Protein AF-A0A9Q3L0Q4-F1 (afdb_monomer_lite)

Radius of gyration: 29.69 Å; chains: 1; bounding box: 46×79×74 Å

Secondary structure (DSSP, 8-state):
-PPPPPP---HHHHHHHHHHHHHHHS----SS----S----SSPPP--GGG-HHHH---HHHHHHHHHHHHTT--HHHHHHHHHHT-SS-----HHHHHHHHHHHHHHHTTT--HHHHHHHHHHHTT-EEEEEE-TT--EEEEEEE-HHHHHHHHH-S-------------

Foldseek 3Di:
DDDDDDDDDDPVVVVVVVVVVCVVPPDPDPPDDPPPPDPDDPDPDDPPPVVDVVLADDDPVLLVQLLVCVVVVHDLVVSVVVVVVPDPDPSDYDSVSSVVSSVVSVCVVCVNDDPVVVVVVVCVVQVWDKDFDADPVGDTPDIDIDRPVVVVVVVVDPDDDDDDPDDDDDD

Sequence (171 aa):
MPTKAPPKQSPQESLTVLLDFISENMPRVPLGLLKSKNLEHSHDATENIMAHPDFRKFNEQETSQIAQMSESLLMPRQIQAQLCSQRESERPLILQDIYNQVKKIKKDKLQGRKPIAALIDTLKEENFVWSSARDPEGHITSLFFTHPLAIKLFNGFHHFILMDCTYETNK

Organism: NCBI:txid1389203

Structure (mmCIF, N/CA/C/O backbone):
data_AF-A0A9Q3L0Q4-F1
#
_entry.id   AF-A0A9Q3L0Q4-F1
#
loop_
_atom_site.group_PDB
_atom_site.id
_atom_site.type_symbol
_atom_site.label_atom_id
_atom_site.label_alt_id
_atom_site.label_comp_id
_atom_site.label_asym_id
_atom_site.label_entity_id
_atom_site.label_seq_id
_atom_site.pdbx_PDB_ins_code
_atom_site.Cartn_x
_atom_site.Cartn_y
_atom_site.Cartn_z
_atom_site.occupancy
_atom_site.B_iso_or_equiv
_atom_site.auth_seq_id
_atom_site.auth_comp_id
_atom_site.auth_asym_id
_atom_site.auth_atom_id
_atom_site.pdbx_PDB_model_num
ATOM 1 N N . MET A 1 1 ? 8.393 -59.510 4.241 1.00 45.28 1 MET A N 1
ATOM 2 C CA . MET A 1 1 ? 6.946 -59.377 4.516 1.00 45.28 1 MET A CA 1
ATOM 3 C C . MET A 1 1 ? 6.724 -58.036 5.197 1.00 45.28 1 MET A C 1
ATOM 5 O O . MET A 1 1 ? 7.307 -57.854 6.257 1.00 45.28 1 MET A O 1
ATOM 9 N N . PRO A 1 2 ? 6.015 -57.065 4.599 1.00 38.56 2 PRO A N 1
ATOM 10 C CA . PRO A 1 2 ? 5.822 -55.769 5.239 1.00 38.56 2 PRO A CA 1
ATOM 11 C C . PRO A 1 2 ? 4.702 -55.839 6.288 1.00 38.56 2 PRO A C 1
ATOM 13 O O . PRO A 1 2 ? 3.563 -56.200 5.994 1.00 38.56 2 PRO A O 1
ATOM 16 N N . THR A 1 3 ? 5.076 -55.518 7.523 1.00 44.62 3 THR A N 1
ATOM 17 C CA . THR A 1 3 ? 4.263 -55.507 8.739 1.00 44.62 3 THR A CA 1
ATOM 18 C C . THR A 1 3 ? 3.194 -54.417 8.655 1.00 44.62 3 THR A C 1
ATOM 20 O O . THR A 1 3 ? 3.498 -53.238 8.483 1.00 44.62 3 THR A O 1
ATOM 23 N N . LYS A 1 4 ? 1.924 -54.818 8.753 1.00 45.44 4 LYS A N 1
ATOM 24 C CA . LYS A 1 4 ? 0.756 -53.929 8.739 1.00 45.44 4 LYS A CA 1
ATOM 25 C C . LYS A 1 4 ? 0.768 -53.084 10.023 1.00 45.44 4 LYS A C 1
ATOM 27 O O . LYS A 1 4 ? 0.815 -53.646 11.114 1.00 45.44 4 LYS A O 1
ATOM 32 N N . ALA A 1 5 ? 0.766 -51.757 9.896 1.00 42.56 5 ALA A N 1
ATOM 33 C CA . ALA A 1 5 ? 0.711 -50.840 11.037 1.00 42.56 5 ALA A CA 1
ATOM 34 C C . ALA A 1 5 ? -0.564 -51.075 11.880 1.00 42.56 5 ALA A C 1
ATOM 36 O O . ALA A 1 5 ? -1.609 -51.397 11.301 1.00 42.56 5 ALA A O 1
ATOM 37 N N . PRO A 1 6 ? -0.505 -50.926 13.219 1.00 51.19 6 PRO A N 1
ATOM 38 C CA . PRO A 1 6 ? -1.665 -51.129 14.079 1.00 51.19 6 PRO A CA 1
ATOM 39 C C . PRO A 1 6 ? -2.744 -50.065 13.808 1.00 51.19 6 PRO A C 1
ATOM 41 O O . PRO A 1 6 ? -2.420 -48.936 13.418 1.00 51.19 6 PRO A O 1
ATOM 44 N N . PRO A 1 7 ? -4.032 -50.411 13.982 1.00 44.97 7 PRO A N 1
ATOM 45 C CA . PRO A 1 7 ? -5.137 -49.508 13.692 1.00 44.97 7 PRO A CA 1
ATOM 46 C C . PRO A 1 7 ? -5.087 -48.291 14.623 1.00 44.97 7 PRO A C 1
ATOM 48 O O . PRO A 1 7 ? -4.937 -48.428 15.836 1.00 44.97 7 PRO A O 1
ATOM 51 N N . LYS A 1 8 ? -5.216 -47.089 14.049 1.00 47.12 8 LYS A N 1
ATOM 52 C CA . LYS A 1 8 ? -5.388 -45.850 14.815 1.00 47.12 8 LYS A CA 1
ATOM 53 C C . LYS A 1 8 ? -6.722 -45.931 15.560 1.00 47.12 8 LYS A C 1
ATOM 55 O O . LYS A 1 8 ? -7.769 -45.937 14.917 1.00 47.12 8 LYS A O 1
ATOM 60 N N . GLN A 1 9 ? -6.661 -46.011 16.888 1.00 51.25 9 GLN A N 1
ATOM 61 C CA . GLN A 1 9 ? -7.832 -45.896 17.759 1.00 51.25 9 GLN A CA 1
ATOM 62 C C . GLN A 1 9 ? -8.522 -44.554 17.521 1.00 51.25 9 GLN A C 1
ATOM 64 O O . GLN A 1 9 ? -7.870 -43.539 17.248 1.00 51.25 9 GLN A O 1
ATOM 69 N N . SER A 1 10 ? -9.853 -44.572 17.543 1.00 46.28 10 SER A N 1
ATOM 70 C CA . SER A 1 10 ? -10.642 -43.405 17.170 1.00 46.28 10 SER A CA 1
ATOM 71 C C . SER A 1 10 ? -10.527 -42.313 18.249 1.00 46.28 10 SER A C 1
ATOM 73 O O . SER A 1 10 ? -10.437 -42.632 19.436 1.00 46.28 10 SER A O 1
ATOM 75 N N . PRO A 1 11 ? -10.574 -41.015 17.891 1.00 45.69 11 PRO A N 1
ATOM 76 C CA . PRO A 1 11 ? -10.494 -39.916 18.861 1.00 45.69 11 PRO A CA 1
ATOM 77 C C . PRO A 1 11 ? -11.569 -39.969 19.958 1.00 45.69 11 PRO A C 1
ATOM 79 O O . PRO A 1 11 ? -11.392 -39.379 21.019 1.00 45.69 11 PRO A O 1
ATOM 82 N N . GLN A 1 12 ? -12.678 -40.671 19.707 1.00 48.28 12 GLN A N 1
ATOM 83 C CA . GLN A 1 12 ? -13.793 -40.796 20.641 1.00 48.28 12 GLN A CA 1
ATOM 84 C C . GLN A 1 12 ? -13.466 -41.739 21.805 1.00 48.28 12 GLN A C 1
ATOM 86 O O . GLN A 1 12 ? -13.776 -41.408 22.944 1.00 48.28 12 GLN A O 1
ATOM 91 N N . GLU A 1 13 ? -12.751 -42.841 21.556 1.00 50.12 13 GLU A N 1
ATOM 92 C CA . GLU A 1 13 ? -12.347 -43.795 22.604 1.00 50.12 13 GLU A CA 1
ATOM 93 C C . GLU A 1 13 ? -11.344 -43.166 23.585 1.00 50.12 13 GLU A C 1
ATOM 95 O O . GLU A 1 13 ? -11.389 -43.422 24.786 1.00 50.12 13 GLU A O 1
ATOM 100 N N . SER A 1 14 ? -10.488 -42.262 23.095 1.00 53.09 14 SER A N 1
ATOM 101 C CA . SER A 1 14 ? -9.520 -41.537 23.925 1.00 53.09 14 SER A CA 1
ATOM 102 C C . SER A 1 14 ? -10.166 -40.481 24.831 1.00 53.09 14 SER A C 1
ATOM 104 O O . SER A 1 14 ? -9.590 -40.139 25.863 1.00 53.09 14 SER A O 1
ATOM 106 N N . LEU A 1 15 ? -11.341 -39.958 24.461 1.00 47.53 15 LEU A N 1
ATOM 107 C CA . LEU A 1 15 ? -12.099 -39.002 25.273 1.00 47.53 15 LEU A CA 1
ATOM 108 C C . LEU A 1 15 ? -12.899 -39.707 26.367 1.00 47.53 15 LEU A C 1
ATOM 110 O O . LEU A 1 15 ? -12.976 -39.185 27.475 1.00 47.53 15 LEU A O 1
ATOM 114 N N . THR A 1 16 ? -13.445 -40.893 26.088 1.00 53.75 16 THR A N 1
ATOM 115 C CA . THR A 1 16 ? -14.189 -41.684 27.080 1.00 53.75 16 THR A CA 1
ATOM 116 C C . THR A 1 16 ? -13.289 -42.101 28.240 1.00 53.75 16 THR A C 1
ATOM 118 O O . THR A 1 16 ? -13.625 -41.843 29.387 1.00 53.75 16 THR A O 1
ATOM 121 N N . VAL A 1 17 ? -12.083 -42.601 27.952 1.00 55.72 17 VAL A N 1
ATOM 122 C CA . VAL A 1 17 ? -11.109 -42.988 28.992 1.00 55.72 17 VAL A CA 1
ATOM 123 C C . VAL A 1 17 ? -10.660 -41.786 29.836 1.00 55.72 17 VAL A C 1
ATOM 125 O O . VAL A 1 17 ? -10.472 -41.906 31.046 1.00 55.72 17 VAL A O 1
ATOM 128 N N . LEU A 1 18 ? -10.518 -40.607 29.219 1.00 47.94 18 LEU A N 1
ATOM 129 C CA . LEU A 1 18 ? -10.160 -39.375 29.924 1.00 47.94 18 LEU A CA 1
ATOM 130 C C . LEU A 1 18 ? -11.309 -38.880 30.820 1.00 47.94 18 LEU A C 1
ATOM 132 O O . LEU A 1 18 ? -11.068 -38.428 31.937 1.00 47.94 18 LEU A O 1
ATOM 136 N N . LEU A 1 19 ? -12.554 -38.987 30.348 1.00 52.97 19 LEU A N 1
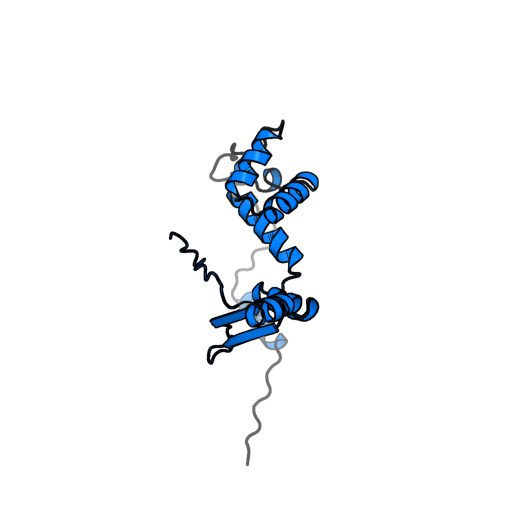ATOM 137 C CA . LEU A 1 19 ? -13.759 -38.628 31.100 1.00 52.97 19 LEU A CA 1
ATOM 138 C C . LEU A 1 19 ? -14.009 -39.583 32.274 1.00 52.97 19 LEU A C 1
ATOM 140 O O . LEU A 1 19 ? -14.359 -39.114 33.357 1.00 52.97 19 LEU A O 1
ATOM 144 N N . ASP A 1 20 ? -13.761 -40.881 32.096 1.00 57.22 20 ASP A N 1
ATOM 145 C CA . ASP A 1 20 ? -13.887 -41.888 33.153 1.00 57.22 20 ASP A CA 1
ATOM 146 C C . ASP A 1 20 ? -12.823 -41.675 34.246 1.00 57.22 20 ASP A C 1
ATOM 148 O O . ASP A 1 20 ? -13.152 -41.635 35.433 1.00 57.22 20 ASP A O 1
ATOM 152 N N . PHE A 1 21 ? -11.571 -41.386 33.862 1.00 59.12 21 PHE A N 1
ATOM 153 C CA . PHE A 1 21 ? -10.494 -41.045 34.802 1.00 59.12 21 PHE A CA 1
ATOM 154 C C . PHE A 1 21 ? -10.792 -39.770 35.611 1.00 59.12 21 PHE A C 1
ATOM 156 O O . PHE A 1 21 ? -10.532 -39.719 36.817 1.00 59.12 21 PHE A O 1
ATOM 163 N N . ILE A 1 22 ? -11.363 -38.748 34.962 1.00 54.16 22 ILE A N 1
ATOM 164 C CA . ILE A 1 22 ? -11.791 -37.496 35.605 1.00 54.16 22 ILE A CA 1
ATOM 165 C C . ILE A 1 22 ? -12.991 -37.743 36.534 1.00 54.16 22 ILE A C 1
ATOM 167 O O . ILE A 1 22 ? -13.039 -37.172 37.622 1.00 54.16 22 ILE A O 1
ATOM 171 N N . SER A 1 23 ? -13.932 -38.609 36.145 1.00 57.41 23 SER A N 1
ATOM 172 C CA . SER A 1 23 ? -15.112 -38.981 36.942 1.00 57.41 23 SER A CA 1
ATOM 173 C C . SER A 1 23 ? -14.753 -39.750 38.220 1.00 57.41 23 SER A C 1
ATOM 175 O O . SER A 1 23 ? -15.401 -39.558 39.252 1.00 57.41 23 SER A O 1
ATOM 177 N N . GLU A 1 24 ? -13.726 -40.600 38.169 1.00 61.28 24 GLU A N 1
ATOM 178 C CA . GLU A 1 24 ? -13.287 -41.401 39.318 1.00 61.28 24 GLU A CA 1
ATOM 179 C C . GLU A 1 24 ? -12.370 -40.636 40.285 1.00 61.28 24 GLU A C 1
ATOM 181 O O . GLU A 1 24 ? -12.401 -40.909 41.484 1.00 61.28 24 GLU A O 1
ATOM 186 N N . ASN A 1 25 ? -11.584 -39.663 39.801 1.00 58.50 25 ASN A N 1
ATOM 187 C CA . ASN A 1 25 ? -10.533 -39.014 40.602 1.00 58.50 25 ASN A CA 1
ATOM 188 C C . ASN A 1 25 ? -10.789 -37.542 40.965 1.00 58.50 25 ASN A C 1
ATOM 190 O O . ASN A 1 25 ? -10.020 -36.972 41.741 1.00 58.50 25 ASN A O 1
ATOM 194 N N . MET A 1 26 ? -11.851 -36.907 40.456 1.00 46.22 26 MET A N 1
ATOM 195 C CA . MET A 1 26 ? -12.245 -35.565 40.902 1.00 46.22 26 MET A CA 1
ATOM 196 C C . MET A 1 26 ? -13.333 -35.653 41.978 1.00 46.22 26 MET A C 1
ATOM 198 O O . MET A 1 26 ? -14.336 -36.346 41.785 1.00 46.22 26 MET A O 1
ATOM 202 N N . PRO A 1 27 ? -13.204 -34.928 43.106 1.00 52.22 27 PRO A N 1
ATOM 203 C CA . PRO A 1 27 ? -14.278 -34.849 44.084 1.00 52.22 27 PRO A CA 1
ATOM 204 C C . PRO A 1 27 ? -15.523 -34.279 43.398 1.00 52.22 27 PRO A C 1
ATOM 206 O O . PRO A 1 27 ? -15.481 -33.190 42.824 1.00 52.22 27 PRO A O 1
ATOM 209 N N . ARG A 1 28 ? -16.633 -35.028 43.434 1.00 54.06 28 ARG A N 1
ATOM 210 C CA . ARG A 1 28 ? -17.923 -34.595 42.883 1.00 54.06 28 ARG A CA 1
ATOM 211 C C . ARG A 1 28 ? -18.377 -33.329 43.604 1.00 54.06 28 ARG A C 1
ATOM 213 O O . ARG A 1 28 ? -18.950 -33.395 44.689 1.00 54.06 28 ARG A O 1
ATOM 220 N N . VAL A 1 29 ? -18.120 -32.175 42.999 1.00 52.34 29 VAL A N 1
ATOM 221 C CA . VAL A 1 29 ? -18.680 -30.904 43.452 1.00 52.34 29 VAL A CA 1
ATOM 222 C C . VAL A 1 29 ? -20.134 -30.875 42.970 1.00 52.34 29 VAL A C 1
ATOM 224 O O . VAL A 1 29 ? -20.361 -30.998 41.765 1.00 52.34 29 VAL A O 1
ATOM 227 N N . PRO A 1 30 ? -21.139 -30.789 43.858 1.00 44.16 30 PRO A N 1
ATOM 228 C CA . PRO A 1 30 ? -22.529 -30.735 43.427 1.00 44.16 30 PRO A CA 1
ATOM 229 C C . PRO A 1 30 ? -22.753 -29.519 42.517 1.00 44.16 30 PRO A C 1
ATOM 231 O O . PRO A 1 30 ? -22.221 -28.440 42.770 1.00 44.16 30 PRO A O 1
ATOM 234 N N . LEU A 1 31 ? -23.567 -29.701 41.471 1.00 50.81 31 LEU A N 1
ATOM 235 C CA . LEU A 1 31 ? -24.031 -28.692 40.502 1.00 50.81 31 LEU A CA 1
ATOM 236 C C . LEU A 1 31 ? -24.978 -27.652 41.150 1.00 50.81 31 LEU A C 1
ATOM 238 O O . LEU A 1 31 ? -26.042 -27.328 40.632 1.00 50.81 31 LEU A O 1
ATOM 242 N N . GLY A 1 32 ? -24.609 -27.144 42.325 1.00 45.97 32 GLY A N 1
ATOM 243 C CA . GLY A 1 32 ? -25.369 -26.197 43.125 1.00 45.97 32 GLY A CA 1
ATOM 244 C C . GLY A 1 32 ? -24.518 -24.980 43.463 1.00 45.97 32 GLY A C 1
ATOM 245 O O . GLY A 1 32 ? -23.598 -25.073 44.266 1.00 45.97 32 GLY A O 1
ATOM 246 N N . LEU A 1 33 ? -24.874 -23.846 42.857 1.00 48.56 33 LEU A N 1
ATOM 247 C CA . LEU A 1 33 ? -24.377 -22.495 43.131 1.00 48.56 33 LEU A CA 1
ATOM 248 C C . LEU A 1 33 ? -22.847 -22.327 43.167 1.00 48.56 33 LEU A C 1
ATOM 250 O O . LEU A 1 33 ? -22.212 -22.387 44.219 1.00 48.56 33 LEU A O 1
ATOM 254 N N . LEU A 1 34 ? -22.286 -21.871 42.043 1.00 48.50 34 LEU A N 1
ATOM 255 C CA . LEU A 1 34 ? -21.144 -20.957 42.094 1.00 48.50 34 LEU A CA 1
ATOM 256 C C . LEU A 1 34 ? -21.612 -19.655 42.765 1.00 48.50 34 LEU A C 1
ATOM 258 O O . LEU A 1 34 ? -21.993 -18.694 42.102 1.00 48.50 34 LEU A O 1
ATOM 262 N N . LYS A 1 35 ? -21.631 -19.619 44.100 1.00 49.75 35 LYS A N 1
ATOM 263 C CA . LYS A 1 35 ? -21.634 -18.348 44.826 1.00 49.75 35 LYS A CA 1
ATOM 264 C C . LYS A 1 35 ? -20.256 -17.742 44.614 1.00 49.75 35 LYS A C 1
ATOM 266 O O . LYS A 1 35 ? -19.277 -18.267 45.146 1.00 49.75 35 LYS A O 1
ATOM 271 N N . SER A 1 36 ? -20.171 -16.666 43.831 1.00 50.28 36 SER A N 1
ATOM 272 C CA . SER A 1 36 ? -18.939 -15.886 43.793 1.00 50.28 36 SER A CA 1
ATOM 273 C C . SER A 1 36 ? -18.653 -15.438 45.230 1.00 50.28 36 SER A C 1
ATOM 275 O O . SER A 1 36 ? -19.497 -14.858 45.921 1.00 50.28 36 SER A O 1
ATOM 277 N N . LYS A 1 37 ? -17.489 -15.832 45.744 1.00 49.28 37 LYS A N 1
ATOM 278 C CA . LYS A 1 37 ? -17.023 -15.402 47.056 1.00 49.28 37 LYS A CA 1
ATOM 279 C C . LYS A 1 37 ? -16.435 -14.017 46.825 1.00 49.28 37 LYS A C 1
ATOM 281 O O . LYS A 1 37 ? -15.277 -13.889 46.455 1.00 49.28 37 LYS A O 1
ATOM 286 N N . ASN A 1 38 ? -17.298 -13.025 46.998 1.00 51.66 38 ASN A N 1
ATOM 287 C CA . ASN A 1 38 ? -17.073 -11.612 46.736 1.00 51.66 38 ASN A CA 1
ATOM 288 C C . ASN A 1 38 ? -17.159 -11.220 45.242 1.00 51.66 38 ASN A C 1
ATOM 290 O O . ASN A 1 38 ? -16.386 -11.678 44.406 1.00 51.66 38 ASN A O 1
ATOM 294 N N . LEU A 1 39 ? -18.162 -10.399 44.910 1.00 53.62 39 LEU A N 1
ATOM 295 C CA . LEU A 1 39 ? -18.318 -9.700 43.621 1.00 53.62 39 LEU A CA 1
ATOM 296 C C . LEU A 1 39 ? -17.605 -8.338 43.634 1.00 53.62 39 LEU A C 1
ATOM 298 O O . LEU A 1 39 ? -17.704 -7.582 42.672 1.00 53.62 39 LEU A O 1
ATOM 302 N N . GLU A 1 40 ? -16.909 -8.011 44.721 1.00 57.22 40 GLU A N 1
ATOM 303 C CA . GLU A 1 40 ? -16.130 -6.788 44.822 1.00 57.22 40 GLU A CA 1
ATOM 304 C C . GLU A 1 40 ? -14.898 -6.906 43.927 1.00 57.22 40 GLU A C 1
ATOM 306 O O . GLU A 1 40 ? -13.990 -7.712 44.150 1.00 57.22 40 GLU A O 1
ATOM 311 N N . HIS A 1 41 ? -14.895 -6.106 42.865 1.00 56.78 41 HIS A N 1
ATOM 312 C CA . HIS A 1 41 ? -13.714 -5.867 42.061 1.00 56.78 41 HIS A CA 1
ATOM 313 C C . HIS A 1 41 ? -12.567 -5.434 42.990 1.00 56.78 41 HIS A C 1
ATOM 315 O O . HIS A 1 41 ? -12.742 -4.539 43.807 1.00 56.78 41 HIS A O 1
ATOM 321 N N . SER A 1 42 ? -11.373 -6.029 42.869 1.00 64.50 42 SER A N 1
ATOM 322 C CA . SER A 1 42 ? -10.192 -5.641 43.676 1.00 64.50 42 SER A CA 1
ATOM 323 C C . SER A 1 42 ? -9.615 -4.260 43.312 1.00 64.50 42 SER A C 1
ATOM 325 O O . SER A 1 42 ? -8.460 -3.967 43.601 1.00 64.50 42 SER A O 1
ATOM 327 N N . HIS A 1 43 ? -10.403 -3.439 42.626 1.00 65.44 43 HIS A N 1
ATOM 328 C CA . HIS A 1 43 ? -10.112 -2.078 42.213 1.00 65.44 43 HIS A CA 1
ATOM 329 C C . HIS A 1 43 ? -11.445 -1.349 42.050 1.00 65.44 43 HIS A C 1
ATOM 331 O O . HIS A 1 43 ? -12.451 -1.967 41.682 1.00 65.44 43 HIS A O 1
ATOM 337 N N . ASP A 1 44 ? -11.435 -0.047 42.299 1.00 69.31 44 ASP A N 1
ATOM 338 C CA . ASP A 1 44 ? -12.584 0.800 42.024 1.00 69.31 44 ASP A CA 1
ATOM 339 C C . ASP A 1 44 ? -12.901 0.817 40.523 1.00 69.31 44 ASP A C 1
ATOM 341 O O . ASP A 1 44 ? -12.039 0.565 39.669 1.00 69.31 44 ASP A O 1
ATOM 345 N N . ALA A 1 45 ? -14.160 1.122 40.196 1.00 69.88 45 ALA A N 1
ATOM 346 C CA . ALA A 1 45 ? -14.562 1.341 38.816 1.00 69.88 45 ALA A CA 1
ATOM 347 C C . ALA A 1 45 ? -13.654 2.406 38.187 1.00 69.88 45 ALA A C 1
ATOM 349 O O . ALA A 1 45 ? -13.420 3.470 38.755 1.00 69.88 45 ALA A O 1
ATOM 350 N N . THR A 1 46 ? -13.117 2.106 37.007 1.00 68.31 46 THR A N 1
ATOM 351 C CA . THR A 1 46 ? -12.210 3.029 36.330 1.00 68.31 46 THR A CA 1
ATOM 352 C C . THR A 1 46 ? -12.986 4.259 35.863 1.00 68.31 46 THR A C 1
ATOM 354 O O . THR A 1 46 ? -13.836 4.163 34.986 1.00 68.31 46 THR A O 1
ATOM 357 N N . GLU A 1 47 ? -12.654 5.431 36.404 1.00 73.00 47 GLU A N 1
ATOM 358 C CA . GLU A 1 47 ? -13.225 6.715 35.961 1.00 73.00 47 GLU A CA 1
ATOM 359 C C . GLU A 1 47 ? -12.702 7.142 34.579 1.00 73.00 47 GLU A C 1
ATOM 361 O O . GLU A 1 47 ? -13.264 8.006 33.905 1.00 73.00 47 GLU A O 1
ATOM 366 N N . ASN A 1 48 ? -11.612 6.521 34.125 1.00 72.94 48 ASN A N 1
ATOM 367 C CA . ASN A 1 48 ? -11.016 6.810 32.835 1.00 72.94 48 ASN A CA 1
ATOM 368 C C . ASN A 1 48 ? -11.828 6.189 31.687 1.00 72.94 48 ASN A C 1
ATOM 370 O O . ASN A 1 48 ? -11.618 5.038 31.297 1.00 72.94 48 ASN A O 1
ATOM 374 N N . ILE A 1 49 ? -12.682 7.003 31.069 1.00 73.25 49 ILE A N 1
ATOM 375 C CA . ILE A 1 49 ? -13.482 6.658 29.882 1.00 73.25 49 ILE A CA 1
ATOM 376 C C . ILE A 1 49 ? -12.594 6.125 28.732 1.00 73.25 49 ILE A C 1
ATOM 378 O O . ILE A 1 49 ? -13.035 5.289 27.943 1.00 73.25 49 ILE A O 1
ATOM 382 N N . MET A 1 50 ? -11.310 6.518 28.665 1.00 71.94 50 MET A N 1
ATOM 383 C CA . MET A 1 50 ? -10.354 6.006 27.670 1.00 71.94 50 MET A CA 1
ATOM 384 C C . MET A 1 50 ? -10.022 4.523 27.831 1.00 71.94 50 MET A C 1
ATOM 386 O O . MET A 1 50 ? -9.559 3.907 26.872 1.00 71.94 50 MET A O 1
ATOM 390 N N . ALA A 1 51 ? -10.180 3.945 29.021 1.00 74.12 51 ALA A N 1
ATOM 391 C CA . ALA A 1 51 ? -9.875 2.536 29.254 1.00 74.12 51 ALA A CA 1
ATOM 392 C C . ALA A 1 51 ? -10.892 1.612 28.565 1.00 74.12 51 ALA A C 1
ATOM 394 O O . ALA A 1 51 ? -10.583 0.456 28.275 1.00 74.12 51 ALA A O 1
ATOM 395 N N . HIS A 1 52 ? -12.078 2.134 28.245 1.00 78.62 52 HIS A N 1
ATOM 396 C CA . HIS A 1 52 ? -13.191 1.374 27.699 1.00 78.62 52 HIS A CA 1
ATOM 397 C C . HIS A 1 52 ? -13.209 1.421 26.157 1.00 78.62 52 HIS A C 1
ATOM 399 O O . HIS A 1 52 ? -13.462 2.474 25.566 1.00 78.62 52 HIS A O 1
ATOM 405 N N . PRO A 1 53 ? -12.986 0.284 25.460 1.00 75.81 53 PRO A N 1
ATOM 406 C CA . PRO A 1 53 ? -12.934 0.241 23.996 1.00 75.81 53 PRO A CA 1
ATOM 407 C C . PRO A 1 53 ? -14.210 0.723 23.304 1.00 75.81 53 PRO A C 1
ATOM 409 O O . PRO A 1 53 ? -14.133 1.264 22.203 1.00 75.81 53 PRO A O 1
ATOM 412 N N . ASP A 1 54 ? -15.370 0.553 23.937 1.00 80.00 54 ASP A N 1
ATOM 413 C CA . ASP A 1 54 ? -16.655 0.954 23.364 1.00 80.00 54 ASP A CA 1
ATOM 414 C C . ASP A 1 54 ? -16.752 2.464 23.133 1.00 80.00 54 ASP A C 1
ATOM 416 O O . ASP A 1 54 ? -17.253 2.885 22.093 1.00 80.00 54 ASP A O 1
ATOM 420 N N . PHE A 1 55 ? -16.156 3.272 24.014 1.00 77.06 55 PHE A N 1
ATOM 421 C CA . PHE A 1 55 ? -16.083 4.726 23.850 1.00 77.06 55 PHE A CA 1
ATOM 422 C C . PHE A 1 55 ? -14.986 5.162 22.865 1.00 77.06 55 PHE A C 1
ATOM 424 O O . PHE A 1 55 ? -14.939 6.323 22.457 1.00 77.06 55 PHE A O 1
ATOM 431 N N . ARG A 1 56 ? -14.116 4.238 22.431 1.00 80.88 56 ARG A N 1
ATOM 432 C CA . ARG A 1 56 ? -13.011 4.497 21.491 1.00 80.88 56 ARG A CA 1
ATOM 433 C C . ARG A 1 56 ? -13.311 4.099 20.040 1.00 80.88 56 ARG A C 1
ATOM 435 O O . ARG A 1 56 ? -12.557 4.482 19.147 1.00 80.88 56 ARG A O 1
ATOM 442 N N . LYS A 1 57 ? -14.459 3.482 19.752 1.00 85.06 57 LYS A N 1
ATOM 443 C CA . LYS A 1 57 ? -14.882 3.136 18.380 1.00 85.06 57 LYS A CA 1
ATOM 444 C C . LYS A 1 57 ? -15.096 4.367 17.490 1.00 85.06 57 LYS A C 1
ATOM 446 O O . LYS A 1 57 ? -15.657 5.367 17.923 1.00 85.06 57 LYS A O 1
ATOM 451 N N . PHE A 1 58 ? -14.664 4.277 16.234 1.00 89.06 58 PHE A N 1
ATOM 452 C CA . PHE A 1 58 ? -14.974 5.273 15.207 1.00 89.06 58 PHE A CA 1
ATOM 453 C C . PHE A 1 58 ? -16.356 4.997 14.616 1.00 89.06 58 PHE A C 1
ATOM 455 O O . PHE A 1 58 ? -16.693 3.840 14.355 1.00 89.06 58 PHE A O 1
ATOM 462 N N . ASN A 1 59 ? -17.137 6.050 14.382 1.00 89.31 59 ASN A N 1
ATOM 463 C CA . ASN A 1 59 ? -18.360 5.941 13.587 1.00 89.31 59 ASN A CA 1
ATOM 464 C C . ASN A 1 59 ? -18.026 5.835 12.081 1.00 89.31 59 ASN A C 1
ATOM 466 O O . ASN A 1 59 ? -16.857 5.876 11.674 1.00 89.31 59 ASN A O 1
ATOM 470 N N . GLU A 1 60 ? -19.047 5.669 11.241 1.00 91.06 60 GLU A N 1
ATOM 471 C CA . GLU A 1 60 ? -18.865 5.506 9.792 1.00 91.06 60 GLU A CA 1
ATOM 472 C C . GLU A 1 60 ? -18.267 6.753 9.128 1.00 91.06 60 GLU A C 1
ATOM 474 O O . GLU A 1 60 ? -17.340 6.635 8.326 1.00 91.06 60 GLU A O 1
ATOM 479 N N . GLN A 1 61 ? -18.722 7.948 9.514 1.00 91.06 61 GLN A N 1
ATOM 480 C CA . GLN A 1 61 ? -18.214 9.215 8.981 1.00 91.06 61 GLN A CA 1
ATOM 481 C C . GLN A 1 61 ? -16.724 9.402 9.297 1.00 91.06 61 GLN A C 1
ATOM 483 O O . GLN A 1 61 ? -15.924 9.690 8.408 1.00 91.06 61 GLN A O 1
ATOM 488 N N . GLU A 1 62 ? -16.332 9.177 10.549 1.00 90.81 62 GLU A N 1
ATOM 489 C CA . GLU A 1 62 ? -14.941 9.233 10.999 1.00 90.81 62 GLU A CA 1
ATOM 490 C C . GLU A 1 62 ? -14.087 8.191 10.282 1.00 90.81 62 GLU A C 1
ATOM 492 O O . GLU A 1 62 ? -12.963 8.478 9.877 1.00 90.81 62 GLU A O 1
ATOM 497 N N . THR A 1 63 ? -14.622 6.986 10.085 1.00 93.81 63 THR A N 1
ATOM 498 C CA . THR A 1 63 ? -13.929 5.929 9.344 1.00 93.81 63 THR A CA 1
ATOM 499 C C . THR A 1 63 ? -13.678 6.341 7.895 1.00 93.81 63 THR A C 1
ATOM 501 O O . THR A 1 63 ? -12.564 6.159 7.401 1.00 93.81 63 THR A O 1
ATOM 504 N N . SER A 1 64 ? -14.666 6.949 7.235 1.00 94.50 64 SER A N 1
ATOM 505 C CA . SER A 1 64 ? -14.522 7.472 5.873 1.00 94.50 64 SER A CA 1
ATOM 506 C C . SER A 1 64 ? -13.495 8.604 5.798 1.00 94.50 64 SER A C 1
ATOM 508 O O . SER A 1 64 ? -12.665 8.627 4.891 1.00 94.50 64 SER A O 1
ATOM 510 N N . GLN A 1 65 ? -13.498 9.521 6.769 1.00 94.62 65 GLN A N 1
ATOM 511 C CA . GLN A 1 65 ? -12.510 10.600 6.848 1.00 94.62 65 GLN A CA 1
ATOM 512 C C . GLN A 1 65 ? -11.089 10.061 7.056 1.00 94.62 65 GLN A C 1
ATOM 514 O O . GLN A 1 65 ? -10.156 10.498 6.383 1.00 94.62 65 GLN A O 1
ATOM 519 N N . ILE A 1 66 ? -10.912 9.083 7.953 1.00 95.25 66 ILE A N 1
ATOM 520 C CA . ILE A 1 66 ? -9.619 8.416 8.173 1.00 95.25 66 ILE A CA 1
ATOM 521 C C . ILE A 1 66 ? -9.144 7.730 6.891 1.00 95.25 66 ILE A C 1
ATOM 523 O O . ILE A 1 66 ? -7.961 7.829 6.564 1.00 95.25 66 ILE A O 1
ATOM 527 N N . ALA A 1 67 ? -10.040 7.062 6.156 1.00 95.94 67 ALA A N 1
ATOM 528 C CA . ALA A 1 67 ? -9.704 6.430 4.883 1.00 95.94 67 ALA A CA 1
ATOM 529 C C . ALA A 1 67 ? -9.196 7.464 3.870 1.00 95.94 67 ALA A C 1
ATOM 531 O O . ALA A 1 67 ? -8.079 7.323 3.377 1.00 95.94 67 ALA A O 1
ATOM 532 N N . GLN A 1 68 ? -9.950 8.544 3.651 1.00 95.88 68 GLN A N 1
ATOM 533 C CA . GLN A 1 68 ? -9.573 9.615 2.727 1.00 95.88 68 GLN A CA 1
ATOM 534 C C . GLN A 1 68 ? -8.221 10.241 3.096 1.00 95.88 68 GLN A C 1
ATOM 536 O O . GLN A 1 68 ? -7.339 10.380 2.253 1.00 95.88 68 GLN A O 1
ATOM 541 N N . MET A 1 69 ? -8.022 10.589 4.369 1.00 96.12 69 MET A N 1
ATOM 542 C CA . MET A 1 69 ? -6.760 11.175 4.822 1.00 96.12 69 MET A CA 1
ATOM 543 C C . MET A 1 69 ? -5.582 10.201 4.689 1.00 96.12 69 MET A C 1
ATOM 545 O O . MET A 1 69 ? -4.484 10.609 4.311 1.00 96.12 69 MET A O 1
ATOM 549 N N . SER A 1 70 ? -5.802 8.913 4.972 1.00 93.81 70 SER A N 1
ATOM 550 C CA . SER A 1 70 ? -4.774 7.886 4.793 1.00 93.81 70 SER A CA 1
ATOM 551 C C . SER A 1 70 ? -4.416 7.670 3.323 1.00 93.81 70 SER A C 1
ATOM 553 O O . SER A 1 70 ? -3.278 7.292 3.045 1.00 93.81 70 SER A O 1
ATOM 555 N N . GLU A 1 71 ? -5.360 7.840 2.399 1.00 92.50 71 GLU A N 1
ATOM 556 C CA . GLU A 1 71 ? -5.100 7.766 0.958 1.00 92.50 71 GLU A CA 1
ATOM 557 C C . GLU A 1 71 ? -4.296 8.971 0.470 1.00 92.50 71 GLU A C 1
ATOM 559 O O . GLU A 1 71 ? -3.395 8.808 -0.348 1.00 92.50 71 GLU A O 1
ATOM 564 N N . SER A 1 72 ? -4.513 10.140 1.072 1.00 93.56 72 SER A N 1
ATOM 565 C CA . SER A 1 72 ? -3.704 11.350 0.871 1.00 93.56 72 SER A CA 1
ATOM 566 C C . SER A 1 72 ? -2.340 11.321 1.579 1.00 93.56 72 SER A C 1
ATOM 568 O O . SER A 1 72 ? -1.709 12.365 1.734 1.00 93.56 72 SER A O 1
ATOM 570 N N . LEU A 1 73 ? -1.878 10.148 2.028 1.00 90.12 73 LEU A N 1
ATOM 571 C CA . LEU A 1 73 ? -0.577 9.933 2.678 1.00 90.12 73 LEU A CA 1
ATOM 572 C C . LEU A 1 73 ? -0.358 10.736 3.973 1.00 90.12 73 LEU A C 1
ATOM 574 O O . LEU A 1 73 ? 0.782 10.911 4.405 1.00 90.12 73 LEU A O 1
ATOM 578 N N . LEU A 1 74 ? -1.428 11.192 4.631 1.00 93.75 74 LEU A N 1
ATOM 579 C CA . LEU A 1 74 ? -1.298 11.871 5.917 1.00 93.75 74 LEU A CA 1
ATOM 580 C C . LEU A 1 74 ? -0.864 10.895 7.010 1.00 93.75 74 LEU A C 1
ATOM 582 O O . LEU A 1 74 ? -1.346 9.762 7.116 1.00 93.75 74 LEU A O 1
ATOM 586 N N . MET A 1 75 ? 0.037 11.364 7.869 1.00 92.94 75 MET A N 1
ATOM 587 C CA . MET A 1 75 ? 0.532 10.577 8.991 1.00 92.94 75 MET A CA 1
ATOM 588 C C . MET A 1 75 ? -0.564 10.427 10.054 1.00 92.94 75 MET A C 1
ATOM 590 O O . MET A 1 75 ? -1.299 11.384 10.306 1.00 92.94 75 MET A O 1
ATOM 594 N N . PRO A 1 76 ? -0.643 9.294 10.778 1.00 94.25 76 PRO A N 1
ATOM 595 C CA . PRO A 1 76 ? -1.649 9.070 11.825 1.00 94.25 76 PRO A CA 1
ATOM 596 C C . PRO A 1 76 ? -1.762 10.198 12.858 1.00 94.25 76 PRO A C 1
ATOM 598 O O . PRO A 1 76 ? -2.854 10.499 13.330 1.00 94.25 76 PRO A O 1
ATOM 601 N N . ARG A 1 77 ? -0.651 10.879 13.162 1.00 93.94 77 ARG A N 1
ATOM 602 C CA . ARG A 1 77 ? -0.633 12.048 14.053 1.00 93.94 77 ARG A CA 1
ATOM 603 C C . ARG A 1 77 ? -1.338 13.271 13.455 1.00 93.94 77 ARG A C 1
ATOM 605 O O . ARG A 1 77 ? -2.023 13.985 14.178 1.00 93.94 77 ARG A O 1
ATOM 612 N N . GLN A 1 78 ? -1.192 13.502 12.151 1.00 94.62 78 GLN A N 1
ATOM 613 C CA . GLN A 1 78 ? -1.902 14.568 11.436 1.00 94.62 78 GLN A CA 1
ATOM 614 C C . GLN A 1 78 ? -3.394 14.243 11.336 1.00 94.62 78 GLN A C 1
ATOM 616 O O . GLN A 1 78 ? -4.223 15.102 11.614 1.00 94.62 78 GLN A O 1
ATOM 621 N N . ILE A 1 79 ? -3.723 12.979 11.041 1.00 94.81 79 ILE A N 1
ATOM 622 C CA . ILE A 1 79 ? -5.103 12.475 11.037 1.00 94.81 79 ILE A CA 1
ATOM 623 C C . ILE A 1 79 ? -5.759 12.712 12.401 1.00 94.81 79 ILE A C 1
ATOM 625 O O . ILE A 1 79 ? -6.853 13.261 12.472 1.00 94.81 79 ILE A O 1
ATOM 629 N N . GLN A 1 80 ? -5.081 12.343 13.492 1.00 93.12 80 GLN A N 1
ATOM 630 C CA . GLN A 1 80 ? -5.572 12.576 14.849 1.00 93.12 80 GLN A CA 1
ATOM 631 C C . GLN A 1 80 ? -5.819 14.067 15.108 1.00 93.12 80 GLN A C 1
ATOM 633 O O . GLN A 1 80 ? -6.898 14.424 15.565 1.00 93.12 80 GLN A O 1
ATOM 638 N N . ALA A 1 81 ? -4.852 14.934 14.790 1.00 91.56 81 ALA A N 1
ATOM 639 C CA . ALA A 1 81 ? -4.983 16.376 14.998 1.00 91.56 81 ALA A CA 1
ATOM 640 C C . ALA A 1 81 ? -6.186 16.964 14.242 1.00 91.56 81 ALA A C 1
ATOM 642 O O . ALA A 1 81 ? -6.942 17.750 14.807 1.00 91.56 81 ALA A O 1
ATOM 643 N N . GLN A 1 82 ? -6.394 16.536 12.996 1.00 92.25 82 GLN A N 1
ATOM 644 C CA . GLN A 1 82 ? -7.516 16.978 12.175 1.00 92.25 82 GLN A CA 1
ATOM 645 C C . GLN A 1 82 ? -8.860 16.456 12.697 1.00 92.25 82 GLN A C 1
ATOM 647 O O . GLN A 1 82 ? -9.842 17.189 12.719 1.00 92.25 82 GLN A O 1
ATOM 652 N N . LEU A 1 83 ? -8.917 15.209 13.170 1.00 90.25 83 LEU A N 1
ATOM 653 C CA . LEU A 1 83 ? -10.126 14.685 13.804 1.00 90.25 83 LEU A CA 1
ATOM 654 C C . LEU A 1 83 ? -10.441 15.408 15.112 1.00 90.25 83 LEU A C 1
ATOM 656 O O . LEU A 1 83 ? -11.610 15.636 15.391 1.00 90.25 83 LEU A O 1
ATOM 660 N N . CYS A 1 84 ? -9.434 15.765 15.909 1.00 88.12 84 CYS A N 1
ATOM 661 C CA . CYS A 1 84 ? -9.647 16.506 17.149 1.00 88.12 84 CYS A CA 1
ATOM 662 C C . CYS A 1 84 ? -10.135 17.937 16.892 1.00 88.12 84 CYS A C 1
ATOM 664 O O . CYS A 1 84 ? -10.963 18.424 17.650 1.00 88.12 84 CYS A O 1
ATOM 666 N N . SER A 1 85 ? -9.668 18.606 15.831 1.00 87.12 85 SER A N 1
ATOM 667 C CA . SER A 1 85 ? -10.089 19.983 15.530 1.00 87.12 85 SER A CA 1
ATOM 668 C C . SER A 1 85 ? -11.505 20.092 14.958 1.00 87.12 85 SER A C 1
ATOM 670 O O . SER A 1 85 ? -12.114 21.152 15.047 1.00 87.12 85 SER A O 1
ATOM 672 N N . GLN A 1 86 ? -12.027 19.017 14.364 1.00 82.81 86 GLN A N 1
ATOM 673 C CA . GLN A 1 86 ? -13.345 18.992 13.718 1.00 82.81 86 GLN A CA 1
ATOM 674 C C . GLN A 1 86 ? -14.472 18.482 14.625 1.00 82.81 86 GLN A C 1
ATOM 676 O O . GLN A 1 86 ? -15.630 18.478 14.213 1.00 82.81 86 GLN A O 1
ATOM 681 N N . ARG A 1 87 ? -14.155 18.003 15.831 1.00 76.06 87 ARG A N 1
ATOM 682 C CA . ARG A 1 87 ? -15.132 17.401 16.745 1.00 76.06 87 ARG A CA 1
ATOM 683 C C . ARG A 1 87 ? -15.597 18.401 17.796 1.00 76.06 87 ARG A C 1
ATOM 685 O O . ARG A 1 87 ? -14.786 19.075 18.414 1.00 76.06 87 ARG A O 1
ATOM 692 N N . GLU A 1 88 ? -16.899 18.388 18.066 1.00 65.25 88 GLU A N 1
ATOM 693 C CA . GLU A 1 88 ? -17.508 19.063 19.226 1.00 65.25 88 GLU A CA 1
ATOM 694 C C . GLU A 1 88 ? -17.425 18.219 20.510 1.00 65.25 88 GLU A C 1
ATOM 696 O O . GLU A 1 88 ? -17.585 18.729 21.613 1.00 65.25 88 GLU A O 1
ATOM 701 N N . SER A 1 89 ? -17.189 16.911 20.378 1.00 67.56 89 SER A N 1
ATOM 702 C CA . SER A 1 89 ? -17.202 15.960 21.490 1.00 67.56 89 SER A CA 1
ATOM 703 C C . SER A 1 89 ? -15.828 15.811 22.145 1.00 67.56 89 SER A C 1
ATOM 705 O O . SER A 1 89 ? -14.838 15.564 21.459 1.00 67.56 89 SER A O 1
ATOM 707 N N . GLU A 1 90 ? -15.804 15.796 23.482 1.00 69.50 90 GLU A N 1
ATOM 708 C CA . GLU A 1 90 ? -14.640 15.442 24.313 1.00 69.50 90 GLU A CA 1
ATOM 709 C C . GLU A 1 90 ? -14.260 13.945 24.242 1.00 69.50 90 GLU A C 1
ATOM 711 O O . GLU A 1 90 ? -13.423 13.474 25.016 1.00 69.50 90 GLU A O 1
ATOM 716 N N . ARG A 1 91 ? -14.863 13.165 23.323 1.00 75.12 91 ARG A N 1
ATOM 717 C CA . ARG A 1 91 ? -14.564 11.739 23.153 1.00 75.12 91 ARG A CA 1
ATOM 718 C C . ARG A 1 91 ? -13.064 11.561 22.922 1.00 75.12 91 ARG A C 1
ATOM 720 O O . ARG A 1 91 ? -12.522 12.059 21.931 1.00 75.12 91 ARG A O 1
ATOM 727 N N . PRO A 1 92 ? -12.392 10.797 23.782 1.00 72.25 92 PRO A N 1
ATOM 728 C CA . PRO A 1 92 ? -10.952 10.848 23.794 1.00 72.25 92 PRO A CA 1
ATOM 729 C C . PRO A 1 92 ? -10.373 9.910 22.713 1.00 72.25 92 PRO A C 1
ATOM 731 O O . PRO A 1 92 ? -10.783 8.756 22.568 1.00 72.25 92 PRO A O 1
ATOM 734 N N . LEU A 1 93 ? -9.438 10.434 21.910 1.00 80.88 93 LEU A N 1
ATOM 735 C CA . LEU A 1 93 ? -8.865 9.774 20.729 1.00 80.88 93 LEU A CA 1
ATOM 736 C C . LEU A 1 93 ? -7.399 9.410 20.980 1.00 80.88 93 LEU A C 1
ATOM 738 O O . LEU A 1 93 ? -6.553 10.297 21.106 1.00 80.88 93 LEU A O 1
ATOM 742 N N . ILE A 1 94 ? -7.068 8.118 21.001 1.00 87.75 94 ILE A N 1
ATOM 743 C CA . ILE A 1 94 ? -5.676 7.673 21.136 1.00 87.75 94 ILE A CA 1
ATOM 744 C C . ILE A 1 94 ? -5.073 7.488 19.750 1.00 87.75 94 ILE A C 1
ATOM 746 O O . ILE A 1 94 ? -5.679 6.902 18.852 1.00 87.75 94 ILE A O 1
ATOM 750 N N . LEU A 1 95 ? -3.827 7.923 19.587 1.00 91.81 95 LEU A N 1
ATOM 751 C CA . LEU A 1 95 ? -3.072 7.742 18.352 1.00 91.81 95 LEU A CA 1
ATOM 752 C C . LEU A 1 95 ? -3.007 6.265 17.912 1.00 91.81 95 LEU A C 1
ATOM 754 O O . LEU A 1 95 ? -3.072 5.967 16.721 1.00 91.81 95 LEU A O 1
ATOM 758 N N . GLN A 1 96 ? -2.928 5.331 18.864 1.00 91.69 96 GLN A N 1
ATOM 759 C CA . GLN A 1 96 ? -2.929 3.892 18.593 1.00 91.69 96 GLN A CA 1
ATOM 760 C C . GLN A 1 96 ? -4.223 3.414 17.918 1.00 91.69 96 GLN A C 1
ATOM 762 O O . GLN A 1 96 ? -4.163 2.558 17.036 1.00 91.69 96 GLN A O 1
ATOM 767 N N . ASP A 1 97 ? -5.376 3.985 18.267 1.00 91.62 97 ASP A N 1
ATOM 768 C CA . ASP A 1 97 ? -6.646 3.636 17.626 1.00 91.62 97 ASP A CA 1
ATOM 769 C C . ASP A 1 97 ? -6.657 4.084 16.164 1.00 91.62 97 ASP A C 1
ATOM 771 O O . ASP A 1 97 ? -7.110 3.338 15.297 1.00 91.62 97 ASP A O 1
ATOM 775 N N . ILE A 1 98 ? -6.064 5.244 15.862 1.00 94.06 98 ILE A N 1
ATOM 776 C CA . ILE A 1 98 ? -5.870 5.705 14.480 1.00 94.06 98 ILE A CA 1
ATOM 777 C C . ILE A 1 98 ? -4.952 4.750 13.716 1.00 94.06 98 ILE A C 1
ATOM 779 O O . ILE A 1 98 ? -5.296 4.335 12.611 1.00 94.06 98 ILE A O 1
ATOM 783 N N . TYR A 1 99 ? -3.822 4.339 14.301 1.00 95.12 99 TYR A N 1
ATOM 784 C CA . TYR A 1 99 ? -2.947 3.335 13.683 1.00 95.12 99 TYR A CA 1
ATOM 785 C C . TYR A 1 99 ? -3.698 2.034 13.376 1.00 95.12 99 TYR A C 1
ATOM 787 O O . TYR A 1 99 ? -3.596 1.506 12.265 1.00 95.12 99 TYR A O 1
ATOM 795 N N . ASN A 1 100 ? -4.472 1.530 14.338 1.00 93.94 100 ASN A N 1
ATOM 796 C CA . ASN A 1 100 ? -5.255 0.308 14.183 1.00 93.94 100 ASN A CA 1
ATOM 797 C C . ASN A 1 100 ? -6.324 0.454 13.095 1.00 93.94 100 ASN A C 1
ATOM 799 O O . ASN A 1 100 ? -6.480 -0.448 12.270 1.00 93.94 100 ASN A O 1
ATOM 803 N N . GLN A 1 101 ? -7.012 1.595 13.050 1.00 95.12 101 GLN A N 1
ATOM 804 C CA . GLN A 1 101 ? -8.053 1.860 12.064 1.00 95.12 101 GLN A CA 1
ATOM 805 C C . GLN A 1 101 ? -7.475 1.993 10.654 1.00 95.12 101 GLN A C 1
ATOM 807 O O . GLN A 1 101 ? -7.962 1.342 9.733 1.00 95.12 101 GLN A O 1
ATOM 812 N N . VAL A 1 102 ? -6.379 2.738 10.485 1.00 95.12 102 VAL A N 1
ATOM 813 C CA . VAL A 1 102 ? -5.655 2.833 9.206 1.00 95.12 102 VAL A CA 1
ATOM 814 C C . VAL A 1 102 ? -5.179 1.453 8.752 1.00 95.12 102 VAL A C 1
ATOM 816 O O . VAL A 1 102 ? -5.328 1.089 7.585 1.00 95.12 102 VAL A O 1
ATOM 819 N N . LYS A 1 103 ? -4.638 0.642 9.670 1.00 93.19 103 LYS A N 1
ATOM 820 C CA . LYS A 1 103 ? -4.212 -0.730 9.368 1.00 93.19 103 LYS A CA 1
ATOM 821 C C . LYS A 1 103 ? -5.386 -1.602 8.916 1.00 93.19 103 LYS A C 1
ATOM 823 O O . LYS A 1 103 ? -5.230 -2.359 7.959 1.00 93.19 103 LYS A O 1
ATOM 828 N N . LYS A 1 104 ? -6.542 -1.495 9.579 1.00 93.50 104 LYS A N 1
ATOM 829 C CA . LYS A 1 104 ? -7.770 -2.210 9.208 1.00 93.50 104 LYS A CA 1
ATOM 830 C C . LYS A 1 104 ? -8.235 -1.810 7.807 1.00 93.50 104 LYS A C 1
ATOM 832 O O . LYS A 1 104 ? -8.356 -2.682 6.957 1.00 93.50 104 LYS A O 1
ATOM 837 N N . ILE A 1 105 ? -8.352 -0.509 7.534 1.00 93.56 105 ILE A N 1
ATOM 838 C CA . ILE A 1 105 ? -8.740 0.026 6.217 1.00 93.56 105 ILE A CA 1
ATOM 839 C C . ILE A 1 105 ? -7.807 -0.494 5.115 1.00 93.56 105 ILE A C 1
ATOM 841 O O . ILE A 1 105 ? -8.268 -0.983 4.087 1.00 93.56 105 ILE A O 1
ATOM 845 N N . LYS A 1 106 ? -6.486 -0.459 5.337 1.00 91.69 106 LYS A N 1
ATOM 846 C CA . LYS A 1 106 ? -5.506 -0.990 4.374 1.00 91.69 106 LYS A CA 1
ATOM 847 C C . LYS A 1 106 ? -5.675 -2.492 4.140 1.00 91.69 106 LYS A C 1
ATOM 849 O O . LYS A 1 106 ? -5.589 -2.940 3.000 1.00 91.69 106 LYS A O 1
ATOM 854 N N . LYS A 1 107 ? -5.912 -3.273 5.198 1.00 92.00 107 LYS A N 1
ATOM 855 C CA . LYS A 1 107 ? -6.147 -4.721 5.092 1.00 92.00 107 LYS A CA 1
ATOM 856 C 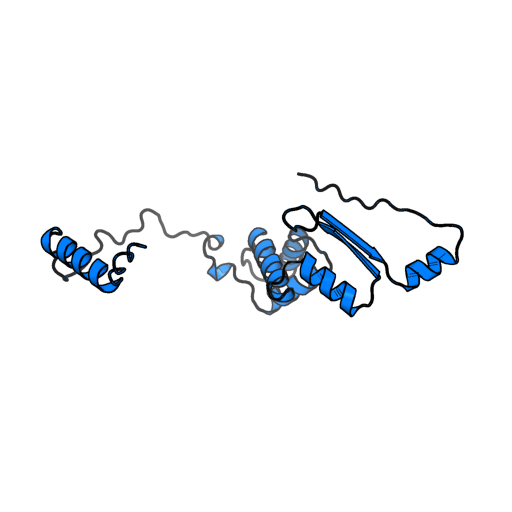C . LYS A 1 107 ? -7.409 -5.024 4.283 1.00 92.00 107 LYS A C 1
ATOM 858 O O . LYS A 1 107 ? -7.371 -5.911 3.430 1.00 92.00 107 LYS A O 1
ATOM 863 N N . ASP A 1 108 ? -8.480 -4.282 4.542 1.00 92.12 108 ASP A N 1
ATOM 864 C CA . ASP A 1 108 ? -9.768 -4.443 3.868 1.00 92.12 108 ASP A CA 1
ATOM 865 C C . ASP A 1 108 ? -9.649 -4.052 2.385 1.00 92.12 108 ASP A C 1
ATOM 867 O O . ASP A 1 108 ? -10.073 -4.813 1.516 1.00 92.12 108 ASP A O 1
ATOM 871 N N . LYS A 1 109 ? -8.944 -2.951 2.073 1.00 90.06 109 LYS A N 1
ATOM 872 C CA . LYS A 1 109 ? -8.631 -2.528 0.694 1.00 90.06 109 LYS A CA 1
ATOM 873 C C . LYS A 1 109 ? -7.826 -3.575 -0.077 1.00 90.06 109 LYS A C 1
ATOM 875 O O . LYS A 1 109 ? -8.064 -3.799 -1.259 1.00 90.06 109 LYS A O 1
ATOM 880 N N . LEU A 1 110 ? -6.891 -4.246 0.593 1.00 91.31 110 LEU A N 1
ATOM 881 C CA . LEU A 1 110 ? -6.111 -5.336 0.004 1.00 91.31 110 LEU A CA 1
ATOM 882 C C . LEU A 1 110 ? -6.885 -6.662 -0.062 1.00 91.31 110 LEU A C 1
ATOM 884 O O . LEU A 1 110 ? -6.361 -7.632 -0.609 1.00 91.31 110 LEU A O 1
ATOM 888 N N . GLN A 1 111 ? -8.103 -6.736 0.488 1.00 89.69 111 GLN A N 1
ATOM 889 C CA . GLN A 1 111 ? -8.899 -7.965 0.592 1.00 89.69 111 GLN A CA 1
ATOM 890 C C . GLN A 1 111 ? -8.107 -9.119 1.238 1.00 89.69 111 GLN A C 1
ATOM 892 O O . GLN A 1 111 ? -8.202 -10.276 0.840 1.00 89.69 111 GLN A O 1
ATOM 897 N N . GLY A 1 112 ? -7.249 -8.796 2.212 1.00 85.81 112 GLY A N 1
ATOM 898 C CA . GLY A 1 112 ? -6.371 -9.769 2.868 1.00 85.81 112 GLY A CA 1
ATOM 899 C C . GLY A 1 112 ? -5.141 -10.211 2.061 1.00 85.81 112 GLY A C 1
ATOM 900 O O . GLY A 1 112 ? -4.332 -10.978 2.588 1.00 85.81 112 GLY A O 1
ATOM 901 N N . ARG A 1 113 ? -4.939 -9.714 0.832 1.00 88.88 113 ARG A N 1
ATOM 902 C CA . ARG A 1 113 ? -3.705 -9.949 0.065 1.00 88.88 113 ARG A CA 1
ATOM 903 C C . ARG A 1 113 ? -2.507 -9.271 0.732 1.00 88.88 113 ARG A C 1
ATOM 905 O O . ARG A 1 113 ? -2.622 -8.225 1.374 1.00 88.88 113 ARG A O 1
ATOM 912 N N . LYS A 1 114 ? -1.318 -9.853 0.549 1.00 89.00 114 LYS A N 1
ATOM 913 C CA . LYS A 1 114 ? -0.059 -9.205 0.945 1.00 89.00 114 LYS A CA 1
ATOM 914 C C . LYS A 1 114 ? 0.178 -7.972 0.054 1.00 89.00 114 LYS A C 1
ATOM 916 O O . LYS A 1 114 ? -0.044 -8.085 -1.152 1.00 89.00 114 LYS A O 1
ATOM 921 N N . PRO A 1 115 ? 0.696 -6.847 0.586 1.00 90.75 115 PRO A N 1
ATOM 922 C CA . PRO A 1 115 ? 0.908 -5.625 -0.196 1.00 90.75 115 PRO A CA 1
ATOM 923 C C . PRO A 1 115 ? 1.711 -5.840 -1.485 1.00 90.75 115 PRO A C 1
ATOM 925 O O . PRO A 1 115 ? 1.315 -5.359 -2.539 1.00 90.75 115 PRO A O 1
ATOM 928 N N . ILE A 1 116 ? 2.793 -6.625 -1.425 1.00 92.19 116 ILE A N 1
ATOM 929 C CA . ILE A 1 116 ? 3.639 -6.907 -2.595 1.00 92.19 116 ILE A CA 1
ATOM 930 C C . ILE A 1 116 ? 2.913 -7.719 -3.677 1.00 92.19 116 ILE A C 1
ATOM 932 O O . ILE A 1 116 ? 3.153 -7.519 -4.861 1.00 92.19 116 ILE A O 1
ATOM 936 N N . ALA A 1 117 ? 2.003 -8.614 -3.280 1.00 90.69 117 ALA A N 1
ATOM 937 C CA . ALA A 1 117 ? 1.215 -9.400 -4.222 1.00 90.69 117 ALA A CA 1
ATOM 938 C C . ALA A 1 117 ? 0.191 -8.509 -4.932 1.00 90.69 117 ALA A C 1
ATOM 940 O O . ALA A 1 117 ? 0.120 -8.529 -6.154 1.00 90.69 117 ALA A O 1
ATOM 941 N N . ALA A 1 118 ? -0.516 -7.663 -4.175 1.00 93.19 118 ALA A N 1
ATOM 942 C CA . ALA A 1 118 ? -1.436 -6.686 -4.749 1.00 93.19 118 ALA A CA 1
ATOM 943 C C . ALA A 1 118 ? -0.718 -5.706 -5.692 1.00 93.19 118 ALA A C 1
ATOM 945 O O . ALA A 1 118 ? -1.239 -5.413 -6.759 1.00 93.19 118 ALA A O 1
ATOM 946 N N . LEU A 1 119 ? 0.498 -5.263 -5.344 1.00 94.25 119 LEU A N 1
ATOM 947 C CA . LEU A 1 119 ? 1.309 -4.423 -6.227 1.00 94.25 119 LEU A CA 1
ATOM 948 C C . LEU A 1 119 ? 1.630 -5.130 -7.550 1.00 94.25 119 LEU A C 1
ATOM 950 O O . LEU A 1 119 ? 1.467 -4.534 -8.607 1.00 94.25 119 LEU A O 1
ATOM 954 N N . ILE A 1 120 ? 2.061 -6.394 -7.514 1.00 94.00 120 ILE A N 1
ATOM 955 C CA . ILE A 1 120 ? 2.343 -7.165 -8.736 1.00 94.00 120 ILE A CA 1
ATOM 956 C C . ILE A 1 120 ? 1.084 -7.338 -9.592 1.00 94.00 120 ILE A C 1
ATOM 958 O O . ILE A 1 120 ? 1.176 -7.252 -10.815 1.00 94.00 120 ILE A O 1
ATOM 962 N N . ASP A 1 121 ? -0.074 -7.579 -8.974 1.00 93.56 121 ASP A N 1
ATOM 963 C CA . ASP A 1 121 ? -1.348 -7.669 -9.694 1.00 93.56 121 ASP A CA 1
ATOM 964 C C . ASP A 1 121 ? -1.656 -6.345 -10.410 1.00 93.56 121 ASP A C 1
ATOM 966 O O . ASP A 1 121 ? -1.874 -6.348 -11.619 1.00 93.56 121 ASP A O 1
ATOM 970 N N . THR A 1 122 ? -1.532 -5.210 -9.714 1.00 94.81 122 THR A N 1
ATOM 971 C CA . THR A 1 122 ? -1.712 -3.876 -10.310 1.00 94.81 122 THR A CA 1
ATOM 972 C C . THR A 1 122 ? -0.727 -3.611 -11.450 1.00 94.81 122 THR A C 1
ATOM 974 O O . THR A 1 122 ? -1.121 -3.106 -12.495 1.00 94.81 122 THR A O 1
ATOM 977 N N . LEU A 1 123 ? 0.549 -3.987 -11.307 1.00 96.31 123 LEU A N 1
ATOM 978 C CA . LEU A 1 123 ? 1.536 -3.822 -12.382 1.00 96.31 123 LEU A CA 1
ATOM 979 C C . LEU A 1 123 ? 1.165 -4.622 -13.639 1.00 96.31 123 LEU A C 1
ATOM 981 O O . LEU A 1 123 ? 1.423 -4.165 -14.750 1.00 96.31 123 LEU A O 1
ATOM 985 N N . LYS A 1 124 ? 0.559 -5.805 -13.480 1.00 94.75 124 LYS A N 1
ATOM 986 C CA . LYS A 1 124 ? 0.058 -6.597 -14.613 1.00 94.75 124 LYS A CA 1
ATOM 987 C C . LYS A 1 124 ? -1.174 -5.956 -15.244 1.00 94.75 124 LYS A C 1
ATOM 989 O O . LYS A 1 124 ? -1.220 -5.848 -16.463 1.00 94.75 124 LYS A O 1
ATOM 994 N N . GLU A 1 125 ? -2.146 -5.550 -14.427 1.00 96.06 125 GLU A N 1
ATOM 995 C CA . GLU A 1 125 ? -3.396 -4.919 -14.876 1.00 96.06 125 GLU A CA 1
ATOM 996 C C . GLU A 1 125 ? -3.119 -3.638 -15.680 1.00 96.06 125 GLU A C 1
ATOM 998 O O . GLU A 1 125 ? -3.677 -3.444 -16.759 1.00 96.06 125 GLU A O 1
ATOM 1003 N N . GLU A 1 126 ? -2.174 -2.822 -15.212 1.00 95.75 126 GLU A N 1
ATOM 1004 C CA . GLU A 1 126 ? -1.787 -1.547 -15.828 1.00 95.75 126 GLU A CA 1
ATOM 1005 C C . GLU A 1 126 ? -0.703 -1.691 -16.919 1.00 95.75 126 GLU A C 1
ATOM 1007 O O . GLU A 1 126 ? -0.147 -0.700 -17.392 1.00 95.75 126 GLU A O 1
ATOM 1012 N N . ASN A 1 127 ? -0.377 -2.919 -17.343 1.00 95.12 127 ASN A N 1
ATOM 1013 C CA . ASN A 1 127 ? 0.612 -3.219 -18.391 1.00 95.12 127 ASN A CA 1
ATOM 1014 C C . ASN A 1 127 ? 2.012 -2.617 -18.151 1.00 95.12 127 ASN A C 1
ATOM 1016 O O . ASN A 1 127 ? 2.717 -2.234 -19.092 1.00 95.12 127 ASN A O 1
ATOM 1020 N N . PHE A 1 128 ? 2.445 -2.542 -16.894 1.00 97.44 128 PHE A N 1
ATOM 1021 C CA . PHE A 1 128 ? 3.817 -2.169 -16.569 1.00 97.44 128 PHE A CA 1
ATOM 1022 C C . PHE A 1 128 ? 4.789 -3.283 -16.962 1.00 97.44 128 PHE A C 1
ATOM 1024 O O . PHE A 1 128 ? 4.494 -4.474 -16.851 1.00 97.44 128 PHE A O 1
ATOM 1031 N N . VAL A 1 129 ? 6.000 -2.895 -17.363 1.00 95.94 129 VAL A N 1
ATOM 1032 C CA . VAL A 1 129 ? 7.120 -3.833 -17.487 1.00 95.94 129 VAL A CA 1
ATOM 1033 C C . VAL A 1 129 ? 7.735 -3.983 -16.105 1.00 95.94 129 VAL A C 1
ATOM 1035 O O . VAL A 1 129 ? 8.105 -2.980 -15.498 1.00 95.94 129 VAL A O 1
ATOM 1038 N N . TRP A 1 130 ? 7.851 -5.208 -15.596 1.00 96.44 130 TRP A N 1
ATOM 1039 C CA . TRP A 1 130 ? 8.387 -5.453 -14.258 1.00 96.44 130 TRP A CA 1
ATOM 1040 C C . TRP A 1 130 ? 9.189 -6.754 -14.170 1.00 96.44 130 TRP A C 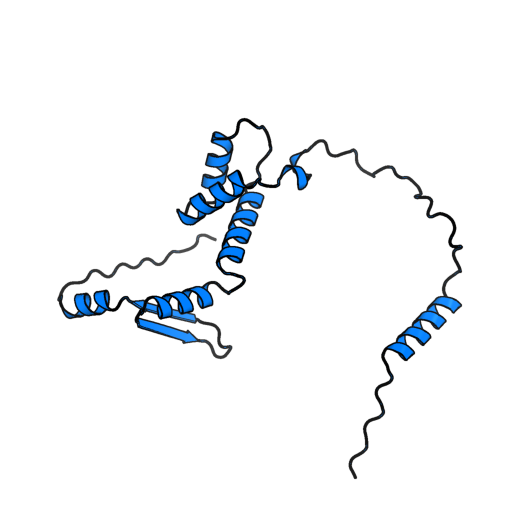1
ATOM 1042 O O . TRP A 1 130 ? 8.993 -7.683 -14.953 1.00 96.44 130 TRP A O 1
ATOM 1052 N N . SER A 1 131 ? 10.103 -6.816 -13.204 1.00 95.00 131 SER A N 1
ATOM 1053 C CA . SER A 1 131 ? 10.848 -8.019 -12.832 1.00 95.00 131 SER A CA 1
ATOM 1054 C C . SER A 1 131 ? 11.075 -8.051 -11.320 1.00 95.00 131 SER A C 1
ATOM 1056 O O . SER A 1 131 ? 11.108 -7.012 -10.661 1.00 95.00 131 SER A O 1
ATOM 1058 N N . SER A 1 132 ? 11.220 -9.245 -10.751 1.00 94.69 132 SER A N 1
ATOM 1059 C CA . SER A 1 132 ? 11.472 -9.416 -9.317 1.00 94.69 132 SER A CA 1
ATOM 1060 C C . SER A 1 132 ? 12.552 -10.459 -9.072 1.00 94.69 132 SER A C 1
ATOM 1062 O O . SER A 1 132 ? 12.489 -11.530 -9.680 1.00 94.69 132 SER A O 1
ATOM 1064 N N . ALA A 1 133 ? 13.464 -10.198 -8.137 1.00 94.69 133 ALA A N 1
ATOM 1065 C CA . ALA A 1 133 ? 14.358 -11.222 -7.602 1.00 94.69 133 ALA A CA 1
ATOM 1066 C C . ALA A 1 133 ? 13.734 -11.887 -6.370 1.00 94.69 133 ALA A C 1
ATOM 1068 O O . ALA A 1 133 ? 12.949 -11.268 -5.643 1.00 94.69 133 ALA A O 1
ATOM 1069 N N . ARG A 1 134 ? 14.081 -13.157 -6.147 1.00 94.94 134 ARG A N 1
ATOM 1070 C CA . ARG A 1 134 ? 13.635 -13.931 -4.986 1.00 94.94 134 ARG A CA 1
ATOM 1071 C C . ARG A 1 134 ? 14.802 -14.639 -4.315 1.00 94.94 134 ARG A C 1
ATOM 1073 O O . ARG A 1 134 ? 15.762 -14.999 -4.993 1.00 94.94 134 ARG A O 1
ATOM 1080 N N . ASP A 1 135 ? 14.707 -14.817 -3.004 1.00 94.38 135 ASP A N 1
ATOM 1081 C CA . ASP A 1 135 ? 15.609 -15.684 -2.244 1.00 94.38 135 ASP A CA 1
ATOM 1082 C C . ASP A 1 135 ? 15.267 -17.180 -2.473 1.00 94.38 135 ASP A C 1
ATOM 1084 O O . ASP A 1 135 ? 14.255 -17.491 -3.121 1.00 94.38 135 ASP A O 1
ATOM 1088 N N . PRO A 1 136 ? 16.105 -18.125 -2.001 1.00 96.00 136 PRO A N 1
ATOM 1089 C CA . PRO A 1 136 ? 15.830 -19.562 -2.106 1.00 96.00 136 PRO A CA 1
ATOM 1090 C C . PRO A 1 136 ? 14.509 -19.998 -1.456 1.00 96.00 136 PRO A C 1
ATOM 1092 O O . PRO A 1 136 ? 13.889 -20.963 -1.901 1.00 96.00 136 PRO A O 1
ATOM 1095 N N . GLU A 1 137 ? 14.054 -19.280 -0.432 1.00 94.12 137 GLU A N 1
ATOM 1096 C CA . GLU A 1 137 ? 12.792 -19.506 0.274 1.00 94.12 137 GLU A CA 1
ATOM 1097 C C . GLU A 1 137 ? 11.569 -18.958 -0.491 1.00 94.12 137 GLU A C 1
ATOM 1099 O O . GLU A 1 137 ? 10.421 -19.234 -0.132 1.00 94.12 137 GLU A O 1
ATOM 1104 N N . GLY A 1 138 ? 11.793 -18.217 -1.578 1.00 88.88 138 GLY A N 1
ATOM 1105 C CA . GLY A 1 138 ? 10.767 -17.670 -2.459 1.00 88.88 138 GLY A CA 1
ATOM 1106 C C . GLY A 1 138 ? 10.237 -16.290 -2.058 1.00 88.88 138 GLY A C 1
ATOM 1107 O O . GLY A 1 138 ? 9.262 -15.824 -2.660 1.00 88.88 138 GLY A O 1
ATOM 1108 N N . HIS A 1 139 ? 10.846 -15.608 -1.087 1.00 88.75 139 HIS A N 1
ATOM 1109 C CA . HIS A 1 139 ? 10.523 -14.225 -0.742 1.00 88.75 139 HIS A CA 1
ATOM 1110 C C . HIS A 1 139 ? 11.092 -13.254 -1.773 1.00 88.75 139 HIS A C 1
ATOM 1112 O O . HIS A 1 139 ? 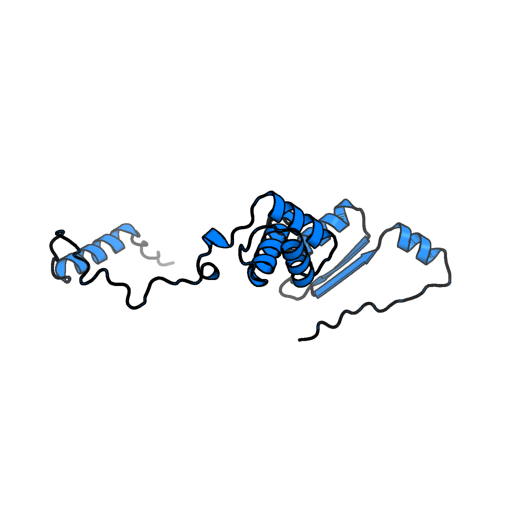12.203 -13.417 -2.265 1.00 88.75 139 HIS A O 1
ATOM 1118 N N . ILE A 1 140 ? 10.332 -12.204 -2.087 1.00 91.00 140 ILE A N 1
ATOM 1119 C CA . ILE A 1 140 ? 10.778 -11.148 -3.001 1.00 91.00 140 ILE A CA 1
ATOM 1120 C C . ILE A 1 140 ? 11.814 -10.274 -2.290 1.00 91.00 140 ILE A C 1
ATOM 1122 O O . ILE A 1 140 ? 11.503 -9.677 -1.260 1.00 91.00 140 ILE A O 1
ATOM 1126 N N . THR A 1 141 ? 13.013 -10.175 -2.861 1.00 93.38 141 THR A N 1
ATOM 1127 C CA . THR A 1 141 ? 14.129 -9.374 -2.325 1.00 93.38 141 THR A CA 1
ATOM 1128 C C . THR A 1 141 ? 14.297 -8.046 -3.052 1.00 93.38 141 THR A C 1
ATOM 1130 O O . THR A 1 141 ? 14.732 -7.063 -2.457 1.00 93.38 141 THR A O 1
ATOM 1133 N N . SER A 1 142 ? 13.914 -7.988 -4.326 1.00 92.19 142 SER A N 1
ATOM 1134 C CA . SER A 1 142 ? 13.887 -6.757 -5.111 1.00 92.19 142 SER A CA 1
ATOM 1135 C C . SER A 1 142 ? 12.778 -6.798 -6.159 1.00 92.19 142 SER A C 1
ATOM 1137 O O . SER A 1 142 ? 12.388 -7.864 -6.643 1.00 92.19 142 SER A O 1
ATOM 1139 N N . LEU A 1 143 ? 12.255 -5.620 -6.493 1.00 94.00 143 LEU A N 1
ATOM 1140 C CA . LEU A 1 143 ? 11.229 -5.415 -7.509 1.00 94.00 143 LEU A CA 1
ATOM 1141 C C . LEU A 1 143 ? 11.625 -4.204 -8.354 1.00 94.00 143 LEU A C 1
ATOM 1143 O O . LEU A 1 143 ? 11.789 -3.108 -7.824 1.00 94.00 143 LEU A O 1
ATOM 1147 N N . PHE A 1 144 ? 11.733 -4.407 -9.662 1.00 94.62 144 PHE A N 1
ATOM 1148 C CA . PHE A 1 144 ? 11.921 -3.351 -10.648 1.00 94.62 144 PHE A CA 1
ATOM 1149 C C . PHE A 1 144 ? 10.669 -3.254 -11.502 1.00 94.62 144 PHE A C 1
ATOM 1151 O O . PHE A 1 144 ? 10.133 -4.273 -11.934 1.00 94.62 144 PHE A O 1
ATOM 1158 N N . PHE A 1 145 ? 10.204 -2.040 -11.768 1.00 95.94 145 PHE A N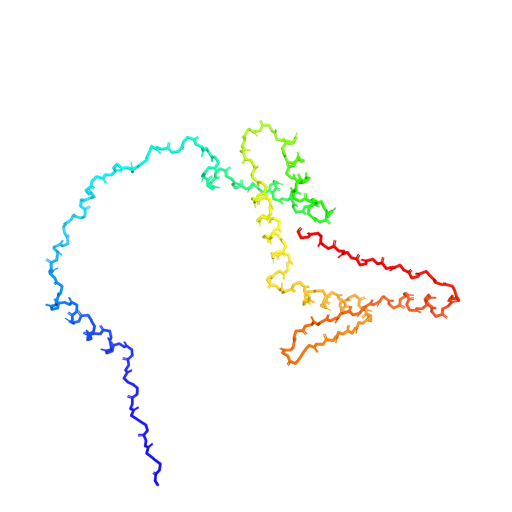 1
ATOM 1159 C CA . PHE A 1 145 ? 9.084 -1.815 -12.668 1.00 95.94 145 PHE A CA 1
ATOM 1160 C C . PHE A 1 145 ? 9.196 -0.457 -13.348 1.00 95.94 145 PHE A C 1
ATOM 1162 O O . PHE A 1 145 ? 9.787 0.478 -12.814 1.00 95.94 145 PHE A O 1
ATOM 1169 N N . THR A 1 146 ? 8.637 -0.355 -14.547 1.00 95.25 146 THR A N 1
ATOM 1170 C CA . THR A 1 146 ? 8.60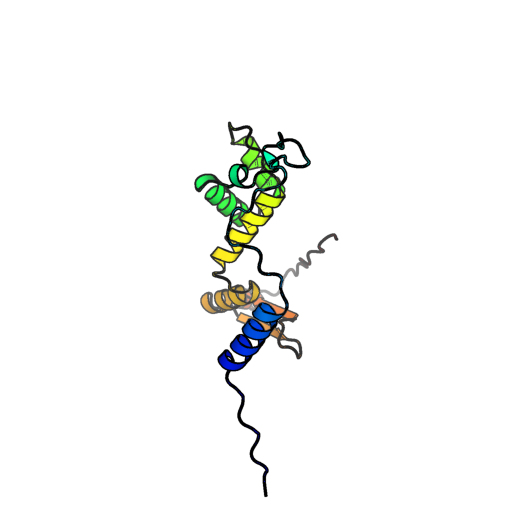1 0.884 -15.317 1.00 95.25 146 THR A CA 1
ATOM 1171 C C . THR A 1 146 ? 7.407 0.891 -16.263 1.00 95.25 146 THR A C 1
ATOM 1173 O O . THR A 1 146 ? 6.966 -0.152 -16.756 1.00 95.25 146 THR A O 1
ATOM 1176 N N . HIS A 1 147 ? 6.862 2.078 -16.515 1.00 95.06 147 HIS A N 1
ATOM 1177 C CA . HIS A 1 147 ? 5.770 2.239 -17.463 1.00 95.06 147 HIS A CA 1
ATOM 1178 C C . HIS A 1 147 ? 6.321 2.156 -18.902 1.00 95.06 147 HIS A C 1
ATOM 1180 O O . HIS A 1 147 ? 7.351 2.775 -19.187 1.00 95.06 147 HIS A O 1
ATOM 1186 N N . PRO A 1 148 ? 5.653 1.480 -19.857 1.00 93.62 148 PRO A N 1
ATOM 1187 C CA . PRO A 1 148 ? 6.154 1.351 -21.230 1.00 93.62 148 PRO A CA 1
ATOM 1188 C C . PRO A 1 148 ? 6.465 2.691 -21.913 1.00 93.62 148 PRO A C 1
ATOM 1190 O O . PRO A 1 148 ? 7.417 2.801 -22.685 1.00 93.62 148 PRO A O 1
ATOM 1193 N N . LEU A 1 149 ? 5.690 3.738 -21.610 1.00 92.44 149 LEU A N 1
ATOM 1194 C CA . LEU A 1 149 ? 5.958 5.093 -22.106 1.00 92.44 149 LEU A CA 1
ATOM 1195 C C . LEU A 1 149 ? 7.272 5.666 -21.555 1.00 92.44 149 LEU A C 1
ATOM 1197 O O . LEU A 1 149 ? 7.987 6.327 -22.299 1.00 92.44 149 LEU A O 1
ATOM 1201 N N . ALA A 1 150 ? 7.630 5.371 -20.303 1.00 91.44 150 ALA A N 1
ATOM 1202 C CA . ALA A 1 150 ? 8.902 5.805 -19.733 1.00 91.44 150 ALA A CA 1
ATOM 1203 C C . ALA A 1 150 ? 10.090 5.152 -20.456 1.00 91.44 150 ALA A C 1
ATOM 1205 O O . ALA A 1 150 ? 11.065 5.839 -20.733 1.00 91.44 150 ALA A O 1
ATOM 1206 N N . ILE A 1 151 ? 9.984 3.878 -20.862 1.00 91.75 151 ILE A N 1
ATOM 1207 C CA . ILE A 1 151 ? 11.004 3.216 -21.699 1.00 91.75 151 ILE A CA 1
ATOM 1208 C C . ILE A 1 151 ? 11.146 3.929 -23.052 1.00 91.75 151 ILE A C 1
ATOM 1210 O O . ILE A 1 151 ? 12.259 4.190 -23.503 1.00 91.75 151 ILE A O 1
ATOM 1214 N N . LYS A 1 152 ? 10.024 4.272 -23.702 1.00 92.00 152 LYS A N 1
ATOM 1215 C CA . LYS A 1 152 ? 10.042 4.997 -24.985 1.00 92.00 152 LYS A CA 1
ATOM 1216 C C . LYS A 1 152 ? 10.721 6.359 -24.856 1.00 92.00 152 LYS A C 1
ATOM 1218 O O . LYS A 1 152 ? 11.533 6.703 -25.707 1.00 92.00 152 LYS A O 1
ATOM 1223 N N . LEU A 1 153 ? 10.400 7.107 -23.799 1.00 90.69 153 LEU A N 1
ATOM 1224 C CA . LEU A 1 153 ? 11.049 8.384 -23.511 1.00 90.69 153 LEU A CA 1
ATOM 1225 C C . LEU A 1 153 ? 12.542 8.179 -23.237 1.00 90.69 153 LEU A C 1
ATOM 1227 O O . LEU A 1 153 ? 13.365 8.842 -23.854 1.00 90.69 153 LEU A O 1
ATOM 1231 N N . PHE A 1 154 ? 12.904 7.217 -22.390 1.00 88.69 154 PHE A N 1
ATOM 1232 C CA . PHE A 1 154 ? 14.300 6.929 -22.066 1.00 88.69 154 PHE A CA 1
ATOM 1233 C C . PHE A 1 154 ? 15.138 6.603 -23.311 1.00 88.69 154 PHE A C 1
ATOM 1235 O O . PHE A 1 154 ? 16.251 7.093 -23.448 1.00 88.69 154 PHE A O 1
ATOM 1242 N N . ASN A 1 155 ? 14.584 5.849 -24.263 1.00 89.25 155 ASN A N 1
ATOM 1243 C CA . ASN A 1 155 ? 15.267 5.536 -25.522 1.00 89.25 155 ASN A CA 1
ATOM 1244 C C . ASN A 1 155 ? 15.303 6.712 -26.517 1.00 89.25 155 ASN A C 1
ATOM 1246 O O . ASN A 1 155 ? 16.089 6.682 -27.461 1.00 89.25 155 ASN A O 1
ATOM 1250 N N . GLY A 1 156 ? 14.434 7.714 -26.350 1.00 91.50 156 GLY A N 1
ATOM 1251 C CA . GLY A 1 156 ? 14.305 8.861 -27.253 1.00 91.50 156 GLY A CA 1
ATOM 1252 C C . GLY A 1 156 ? 15.111 10.097 -26.846 1.00 91.50 156 GLY A C 1
ATOM 1253 O O . GLY A 1 156 ? 15.320 10.976 -27.679 1.00 91.50 156 GLY A O 1
ATOM 1254 N N . PHE A 1 157 ? 15.570 10.182 -25.596 1.00 91.31 157 PHE A N 1
ATOM 1255 C CA . PHE A 1 157 ? 16.320 11.326 -25.074 1.00 91.31 157 PHE A CA 1
ATOM 1256 C C . PHE A 1 157 ? 17.705 10.901 -24.571 1.00 91.31 157 PHE A C 1
ATOM 1258 O O . PHE A 1 157 ? 17.850 9.898 -23.883 1.00 91.31 157 PHE A O 1
ATOM 1265 N N . HIS A 1 158 ? 18.737 11.695 -24.870 1.00 86.50 158 HIS A N 1
ATOM 1266 C CA . HIS A 1 158 ? 20.121 11.410 -24.454 1.00 86.50 158 HIS A CA 1
ATOM 1267 C C . HIS A 1 158 ? 20.463 11.888 -23.037 1.00 86.50 158 HIS A C 1
ATOM 1269 O O . HIS A 1 158 ? 21.520 11.549 -22.508 1.00 86.50 158 HIS A O 1
ATOM 1275 N N . HIS A 1 159 ? 19.585 12.681 -22.423 1.00 89.06 159 HIS A N 1
ATOM 1276 C CA . HIS A 1 159 ? 19.777 13.226 -21.086 1.00 89.06 159 HIS A CA 1
ATOM 1277 C C . HIS A 1 159 ? 18.687 12.710 -20.156 1.00 89.06 159 HIS A C 1
ATOM 1279 O O . HIS A 1 159 ? 17.501 12.795 -20.467 1.00 89.06 159 HIS A O 1
ATOM 1285 N N . PHE A 1 160 ? 19.099 12.214 -18.995 1.00 81.38 160 PHE A N 1
ATOM 1286 C CA . PHE A 1 160 ? 18.205 11.768 -17.938 1.00 81.38 160 PHE A CA 1
ATOM 1287 C C . PHE A 1 160 ? 18.776 12.167 -16.579 1.00 81.38 160 PHE A C 1
ATOM 1289 O O . PHE A 1 160 ? 19.989 12.294 -16.410 1.00 81.38 160 PHE A O 1
ATOM 1296 N N . ILE A 1 161 ? 17.884 12.370 -15.612 1.00 87.19 161 ILE A N 1
ATOM 1297 C CA . ILE A 1 161 ? 18.238 12.639 -14.219 1.00 87.19 161 ILE A CA 1
ATOM 1298 C C . ILE A 1 161 ? 17.918 11.373 -13.435 1.00 87.19 161 ILE A C 1
ATOM 1300 O O . ILE A 1 161 ? 16.768 10.938 -13.398 1.00 87.19 161 ILE A O 1
ATOM 1304 N N . LEU A 1 162 ? 18.937 10.783 -12.817 1.00 86.88 162 LEU A N 1
ATOM 1305 C CA . LEU A 1 162 ? 18.750 9.727 -11.834 1.00 86.88 162 LEU A CA 1
ATOM 1306 C C . LEU A 1 162 ? 18.600 10.381 -10.462 1.00 86.88 162 LEU A C 1
ATOM 1308 O O . LEU A 1 162 ? 19.496 11.094 -10.016 1.00 86.88 162 LEU A O 1
ATOM 1312 N N . MET A 1 163 ? 17.469 10.142 -9.808 1.00 90.19 163 MET A N 1
ATOM 1313 C CA . MET A 1 163 ? 17.240 10.567 -8.432 1.00 90.19 163 MET A CA 1
ATOM 1314 C C . MET A 1 163 ? 17.255 9.333 -7.543 1.00 90.19 163 MET A C 1
ATOM 1316 O O . MET A 1 163 ? 16.469 8.409 -7.752 1.00 90.19 163 MET A O 1
ATOM 1320 N N . ASP A 1 164 ? 18.153 9.323 -6.564 1.00 86.81 164 ASP A N 1
ATOM 1321 C CA . ASP A 1 164 ? 18.107 8.340 -5.492 1.00 86.81 164 ASP A CA 1
ATOM 1322 C C . ASP A 1 164 ? 17.058 8.792 -4.468 1.00 86.81 164 ASP A C 1
ATOM 1324 O O . ASP A 1 164 ? 17.201 9.831 -3.823 1.00 86.81 164 ASP A O 1
ATOM 1328 N N . CYS A 1 165 ? 15.965 8.039 -4.374 1.00 82.31 165 CYS A N 1
ATOM 1329 C CA . CYS A 1 165 ? 14.884 8.273 -3.417 1.00 82.31 165 CYS A CA 1
ATOM 1330 C C . CYS A 1 165 ? 14.866 7.196 -2.327 1.00 82.31 165 CYS A C 1
ATOM 1332 O O . CYS A 1 165 ? 13.795 6.791 -1.867 1.00 82.31 165 CYS A O 1
ATOM 1334 N N . THR A 1 166 ? 16.038 6.700 -1.930 1.00 84.62 166 THR A N 1
ATOM 1335 C CA . THR A 1 166 ? 16.151 5.768 -0.811 1.00 84.62 166 THR A CA 1
ATOM 1336 C C . THR A 1 166 ? 15.684 6.449 0.474 1.00 84.62 166 THR A C 1
ATOM 1338 O O . THR A 1 166 ? 16.279 7.411 0.955 1.00 84.62 166 THR A O 1
ATOM 1341 N N . TYR A 1 167 ? 14.575 5.957 1.025 1.00 76.38 167 TYR A N 1
ATOM 1342 C CA . TYR A 1 167 ? 14.059 6.419 2.305 1.00 76.38 167 TYR A CA 1
ATOM 1343 C C . TYR A 1 167 ? 14.731 5.641 3.435 1.00 76.38 167 TYR A C 1
ATOM 1345 O O . TYR A 1 167 ? 14.429 4.465 3.652 1.00 76.38 167 TYR A O 1
ATOM 1353 N N . GLU A 1 168 ? 15.621 6.297 4.176 1.00 69.00 168 GLU A N 1
ATOM 1354 C CA . GLU A 1 168 ? 16.101 5.766 5.447 1.00 69.00 168 GLU A CA 1
ATOM 1355 C C . GLU A 1 168 ? 15.018 5.962 6.515 1.00 69.00 168 GLU A C 1
ATOM 1357 O O . GLU A 1 168 ? 14.716 7.074 6.952 1.00 69.00 168 GLU A O 1
ATOM 1362 N N . THR A 1 169 ? 14.391 4.867 6.941 1.00 63.53 169 THR A N 1
ATOM 1363 C CA . THR A 1 169 ? 13.516 4.884 8.115 1.00 63.53 169 THR A CA 1
ATOM 1364 C C . THR A 1 169 ? 14.366 5.064 9.370 1.00 63.53 169 THR A C 1
ATOM 1366 O O . THR A 1 169 ? 15.091 4.141 9.747 1.00 63.53 169 THR A O 1
ATOM 1369 N N . ASN A 1 170 ? 14.244 6.213 10.042 1.00 53.34 170 ASN A N 1
ATOM 1370 C CA . ASN A 1 170 ? 14.776 6.400 11.395 1.00 53.34 170 ASN A CA 1
ATOM 1371 C C . ASN A 1 170 ? 14.189 5.321 12.323 1.00 53.34 170 ASN A C 1
ATOM 1373 O O . ASN A 1 170 ? 12.967 5.152 12.372 1.00 53.34 170 ASN A O 1
ATOM 1377 N N . LYS A 1 171 ? 15.063 4.577 13.008 1.00 47.94 171 LYS A N 1
ATOM 1378 C CA . LYS A 1 171 ? 14.687 3.630 14.066 1.00 47.94 171 LYS A CA 1
ATOM 1379 C C . LYS A 1 171 ? 14.403 4.350 15.376 1.00 47.94 171 LYS A C 1
ATOM 1381 O O . LYS A 1 171 ? 15.112 5.341 15.657 1.00 47.94 171 LYS A O 1
#

pLDDT: mean 78.74, std 18.13, range [38.56, 97.44]